Protein AF-A0A349Q0U6-F1 (afdb_monomer_lite)

Structure (mmCIF, N/CA/C/O backbone):
data_AF-A0A349Q0U6-F1
#
_entry.id   AF-A0A349Q0U6-F1
#
loop_
_atom_site.group_PDB
_atom_site.id
_atom_site.type_symbol
_atom_site.label_atom_id
_atom_site.label_alt_id
_atom_site.label_comp_id
_atom_site.label_asym_id
_atom_site.label_entity_id
_atom_site.label_seq_id
_atom_site.pdbx_PDB_ins_code
_atom_site.Cartn_x
_atom_site.Cartn_y
_atom_site.Cartn_z
_atom_site.occupancy
_atom_site.B_iso_or_equiv
_atom_site.auth_seq_id
_atom_site.auth_comp_id
_atom_site.auth_asym_id
_atom_site.auth_atom_id
_atom_site.pdbx_PDB_model_num
ATOM 1 N N . GLU A 1 1 ? -14.461 19.974 27.954 1.00 46.62 1 GLU A N 1
ATOM 2 C CA . GLU A 1 1 ? -13.548 18.814 27.943 1.00 46.62 1 GLU A CA 1
ATOM 3 C C . GLU A 1 1 ? -12.558 18.990 26.802 1.00 46.62 1 GLU A C 1
ATOM 5 O O . GLU A 1 1 ? -12.977 19.311 25.696 1.00 46.62 1 GLU A O 1
ATOM 10 N N . GLY A 1 2 ? -11.255 18.923 27.080 1.00 51.44 2 GLY A N 1
ATOM 11 C CA . GLY A 1 2 ? -10.227 19.082 26.053 1.00 51.44 2 GLY A CA 1
ATOM 12 C C . GLY A 1 2 ? -10.185 17.842 25.169 1.00 51.44 2 GLY A C 1
ATOM 13 O O . GLY A 1 2 ? -10.111 16.730 25.687 1.00 51.44 2 GLY A O 1
ATOM 14 N N . LEU A 1 3 ? -10.240 18.020 23.849 1.00 63.75 3 LEU A N 1
ATOM 15 C CA . LEU A 1 3 ? -9.962 16.938 22.909 1.00 63.75 3 LEU A CA 1
ATOM 16 C C . LEU A 1 3 ? -8.518 16.486 23.158 1.00 63.75 3 LEU A C 1
ATOM 18 O O . LEU A 1 3 ? -7.578 17.175 22.765 1.00 63.75 3 LEU A O 1
ATOM 22 N N . GLY A 1 4 ? -8.350 15.375 23.876 1.00 74.88 4 GLY A N 1
ATOM 23 C CA . GLY A 1 4 ? -7.046 14.764 24.110 1.00 74.88 4 GLY A CA 1
ATOM 24 C C . GLY A 1 4 ? -6.309 14.516 22.793 1.00 74.88 4 GLY A C 1
ATOM 25 O O . GLY A 1 4 ? -6.918 14.474 21.719 1.00 74.88 4 GLY A O 1
ATOM 26 N N . VAL A 1 5 ? -4.984 14.365 22.875 1.00 83.62 5 VAL A N 1
ATOM 27 C CA . VAL A 1 5 ? -4.143 14.062 21.710 1.00 83.62 5 VAL A CA 1
ATOM 28 C C . VAL A 1 5 ? -4.734 12.862 20.973 1.00 83.62 5 VAL A C 1
ATOM 30 O O . VAL A 1 5 ? -4.884 11.782 21.542 1.00 83.62 5 VAL A O 1
ATOM 33 N N . ARG A 1 6 ? -5.102 13.062 19.705 1.00 83.31 6 ARG A N 1
ATOM 34 C CA . ARG A 1 6 ? -5.601 11.985 18.851 1.00 83.31 6 ARG A CA 1
ATOM 35 C 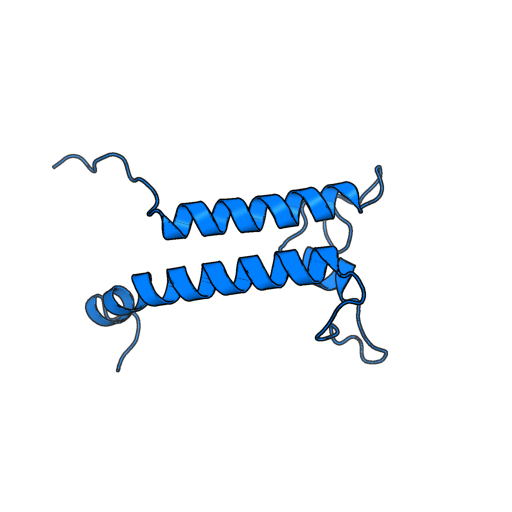C . ARG A 1 6 ? -4.411 11.154 18.397 1.00 83.31 6 ARG A C 1
ATOM 37 O O . ARG A 1 6 ? -3.546 11.656 17.685 1.00 83.31 6 ARG A O 1
ATOM 44 N N . ILE A 1 7 ? -4.378 9.898 18.822 1.00 91.81 7 ILE A N 1
ATOM 45 C CA . ILE A 1 7 ? -3.338 8.933 18.468 1.00 91.81 7 ILE A CA 1
ATOM 46 C C . ILE A 1 7 ? -3.968 7.900 17.534 1.00 91.81 7 ILE A C 1
ATOM 48 O O . ILE A 1 7 ? -5.123 7.511 17.718 1.00 91.81 7 ILE A O 1
ATOM 52 N N . PHE A 1 8 ? -3.229 7.475 16.511 1.00 93.00 8 PHE A N 1
ATOM 53 C CA . PHE A 1 8 ? -3.662 6.374 15.655 1.00 93.00 8 PHE A CA 1
ATOM 54 C C . PHE A 1 8 ? -3.729 5.065 16.444 1.00 93.00 8 PHE A C 1
ATOM 56 O O . PHE A 1 8 ? -2.934 4.834 17.354 1.00 93.00 8 PHE A O 1
ATOM 63 N N . SER A 1 9 ? -4.657 4.181 16.072 1.00 94.81 9 SER A N 1
ATOM 64 C CA . SER A 1 9 ? -4.630 2.817 16.597 1.00 94.81 9 SER A CA 1
ATOM 65 C C . SER A 1 9 ? -3.376 2.082 16.117 1.00 94.81 9 SER A C 1
ATOM 67 O O . SER A 1 9 ? -2.693 2.503 15.172 1.00 94.81 9 SER A O 1
ATOM 69 N N . GLN A 1 10 ? -3.090 0.946 16.747 1.00 96.75 10 GLN A N 1
ATOM 70 C CA . GLN A 1 10 ? -2.003 0.077 16.319 1.00 96.75 10 GLN A CA 1
ATOM 71 C C . GLN A 1 10 ? -2.198 -0.380 14.865 1.00 96.75 10 GLN A C 1
ATOM 73 O O . GLN A 1 10 ? -1.267 -0.310 14.069 1.00 96.75 10 GLN A O 1
ATOM 78 N N . GLU A 1 11 ? -3.413 -0.778 14.484 1.00 97.00 11 GLU A N 1
ATOM 79 C CA . GLU A 1 11 ? -3.729 -1.230 13.126 1.00 97.00 11 GLU A CA 1
ATOM 80 C C . GLU A 1 11 ? -3.575 -0.107 12.097 1.00 97.00 11 GLU A C 1
ATOM 82 O O . GLU A 1 11 ? -3.018 -0.333 11.024 1.00 97.00 11 GLU A O 1
ATOM 87 N N . ALA A 1 12 ? -4.001 1.117 12.429 1.00 97.25 12 ALA A N 1
ATOM 88 C CA . ALA A 1 12 ? -3.812 2.273 11.555 1.00 97.25 12 ALA A CA 1
ATOM 89 C C . ALA A 1 12 ? -2.323 2.595 11.359 1.00 97.25 12 ALA A C 1
ATOM 91 O O . ALA A 1 12 ? -1.889 2.852 10.238 1.00 97.25 12 ALA A O 1
ATOM 92 N N . THR A 1 13 ? -1.530 2.512 12.430 1.00 97.88 13 THR A N 1
ATOM 93 C CA . THR A 1 13 ? -0.070 2.693 12.370 1.00 97.88 13 THR A CA 1
ATOM 94 C C . THR A 1 13 ? 0.578 1.648 11.459 1.00 97.88 13 THR A C 1
ATOM 96 O O . THR A 1 13 ? 1.335 1.998 10.558 1.00 97.88 13 THR A O 1
ATOM 99 N N . VAL A 1 14 ? 0.197 0.376 11.602 1.00 98.19 14 VAL A N 1
ATOM 100 C CA . VAL A 1 14 ? 0.713 -0.719 10.767 1.00 98.19 14 VAL A CA 1
ATOM 101 C C . VAL A 1 14 ? 0.330 -0.554 9.286 1.00 98.19 14 VAL A C 1
ATOM 103 O O . VAL A 1 14 ? 1.138 -0.864 8.410 1.00 98.19 14 VAL A O 1
ATOM 106 N N . VAL A 1 15 ? -0.863 -0.029 8.974 1.00 98.44 15 VAL A N 1
ATOM 107 C CA . VAL A 1 15 ? -1.242 0.323 7.589 1.00 98.44 15 VAL A CA 1
ATOM 108 C C . VAL A 1 15 ? -0.337 1.423 7.030 1.00 98.44 15 VAL A C 1
ATOM 110 O O . VAL A 1 15 ? 0.105 1.316 5.884 1.00 98.44 15 VAL A O 1
ATOM 113 N N . PHE A 1 16 ? -0.035 2.461 7.819 1.00 97.56 16 PHE A N 1
ATOM 114 C CA . PHE A 1 16 ? 0.884 3.518 7.389 1.00 97.56 16 PHE A CA 1
ATOM 115 C C . PHE A 1 16 ? 2.281 2.982 7.100 1.00 97.56 16 PHE A C 1
ATOM 117 O O . PHE A 1 16 ? 2.873 3.361 6.089 1.00 97.56 16 PHE A O 1
ATOM 124 N N . ASP A 1 17 ? 2.793 2.091 7.943 1.00 98.50 17 ASP A N 1
ATOM 125 C CA . ASP A 1 17 ? 4.114 1.500 7.749 1.00 98.50 17 ASP A CA 1
ATOM 126 C C . ASP A 1 17 ? 4.156 0.626 6.490 1.00 98.50 17 ASP A C 1
ATOM 128 O O . ASP A 1 17 ? 5.040 0.807 5.651 1.00 98.50 17 ASP A O 1
ATOM 132 N N . ALA A 1 18 ? 3.148 -0.227 6.270 1.00 98.69 18 ALA A N 1
ATOM 133 C CA . ALA A 1 18 ? 3.046 -1.028 5.047 1.00 98.69 18 ALA A CA 1
ATOM 134 C C . ALA A 1 18 ? 2.956 -0.151 3.781 1.00 98.69 18 ALA A C 1
ATOM 136 O O . ALA A 1 18 ? 3.622 -0.414 2.777 1.00 98.69 18 ALA A O 1
ATOM 137 N N . GLY A 1 19 ? 2.169 0.929 3.834 1.00 98.25 19 GLY A N 1
ATOM 138 C CA . GLY A 1 19 ? 2.068 1.895 2.740 1.00 98.25 19 GLY A CA 1
ATOM 139 C C . GLY A 1 19 ? 3.389 2.618 2.471 1.00 98.25 19 GLY A C 1
ATOM 140 O O . GLY A 1 19 ? 3.757 2.823 1.314 1.00 98.25 19 GLY A O 1
ATOM 141 N N . ARG A 1 20 ? 4.136 2.959 3.528 1.00 98.38 20 ARG A N 1
ATOM 142 C CA . ARG A 1 20 ? 5.453 3.601 3.433 1.00 98.38 20 ARG A CA 1
ATOM 143 C C . ARG A 1 20 ? 6.485 2.688 2.781 1.00 98.38 20 ARG A C 1
ATOM 145 O O . ARG A 1 20 ? 7.268 3.172 1.968 1.00 98.38 20 ARG A O 1
ATOM 152 N N . GLU A 1 21 ? 6.487 1.396 3.096 1.00 98.75 21 GLU A N 1
ATOM 153 C CA . GLU A 1 21 ? 7.405 0.439 2.466 1.00 98.75 21 GLU A CA 1
ATOM 154 C C . GLU A 1 21 ? 7.111 0.261 0.971 1.00 98.75 21 GLU A C 1
ATOM 156 O O . GLU A 1 21 ? 8.031 0.320 0.154 1.00 98.75 21 GLU A O 1
ATOM 161 N N . LEU A 1 22 ? 5.833 0.170 0.582 1.00 98.75 22 LEU A N 1
ATOM 162 C CA . LEU A 1 22 ? 5.442 0.187 -0.832 1.00 98.75 22 LEU A CA 1
ATOM 163 C C . LEU A 1 22 ? 5.884 1.484 -1.531 1.00 98.75 22 LEU A C 1
ATOM 165 O O . LEU A 1 22 ? 6.431 1.443 -2.633 1.00 98.75 22 LEU A O 1
ATOM 169 N N . TRP A 1 23 ? 5.674 2.634 -0.884 1.00 98.00 23 TRP A N 1
ATOM 170 C CA . TRP A 1 23 ? 6.055 3.943 -1.417 1.00 98.00 23 TRP A CA 1
ATOM 171 C C . TRP A 1 23 ? 7.570 4.074 -1.614 1.00 98.00 23 TRP A C 1
ATOM 173 O O . TRP A 1 23 ? 8.005 4.550 -2.663 1.00 98.00 23 TRP A O 1
ATOM 183 N N . LYS A 1 24 ? 8.377 3.615 -0.647 1.00 98.38 24 LYS A N 1
ATOM 184 C CA . LYS A 1 24 ? 9.845 3.588 -0.756 1.00 98.38 24 LYS A CA 1
ATOM 185 C C . LYS A 1 24 ? 10.294 2.704 -1.912 1.00 98.38 24 LYS A C 1
ATOM 187 O O . LYS A 1 24 ? 11.150 3.114 -2.689 1.00 98.38 24 LYS A O 1
ATOM 192 N N . TYR A 1 25 ? 9.713 1.510 -2.034 1.00 98.69 25 TYR A N 1
ATOM 193 C CA . TYR A 1 25 ? 10.04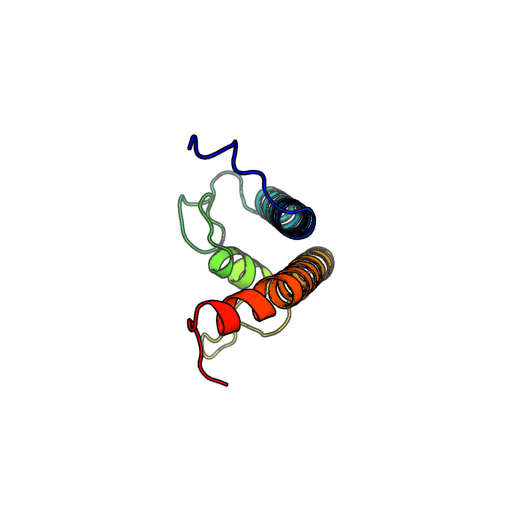8 0.596 -3.119 1.00 98.69 25 TYR A CA 1
ATOM 194 C C . TYR A 1 25 ? 9.761 1.228 -4.483 1.00 98.69 25 TYR A C 1
ATOM 196 O O . TYR A 1 25 ? 10.654 1.293 -5.320 1.00 98.69 25 TYR A O 1
ATOM 204 N N . TYR A 1 26 ? 8.568 1.802 -4.661 1.00 98.44 26 TYR A N 1
ATOM 205 C CA . TYR A 1 26 ? 8.218 2.559 -5.861 1.00 98.44 26 TYR A CA 1
ATOM 206 C C . TYR A 1 26 ? 9.239 3.666 -6.176 1.00 98.44 26 TYR A C 1
ATOM 208 O O . TYR A 1 26 ? 9.758 3.712 -7.291 1.00 98.44 26 TYR A O 1
ATOM 216 N N . HIS A 1 27 ? 9.617 4.489 -5.193 1.00 97.44 27 HIS A N 1
ATOM 217 C CA . HIS A 1 27 ? 10.588 5.575 -5.390 1.00 97.44 27 HIS A CA 1
ATOM 218 C C . HIS A 1 27 ? 12.000 5.095 -5.743 1.00 97.44 27 HIS A C 1
ATOM 220 O O . HIS A 1 27 ? 12.736 5.817 -6.409 1.00 97.44 27 HIS A O 1
ATOM 226 N N . ASN A 1 28 ? 12.367 3.874 -5.353 1.00 97.69 28 ASN A N 1
ATOM 227 C CA . ASN A 1 28 ? 13.625 3.255 -5.768 1.00 97.69 28 ASN A CA 1
ATOM 228 C C . ASN A 1 28 ? 13.576 2.693 -7.198 1.00 97.69 28 ASN A C 1
ATOM 230 O O . ASN A 1 28 ? 14.623 2.367 -7.753 1.00 97.69 28 ASN A O 1
ATOM 234 N N . THR A 1 29 ? 12.384 2.547 -7.785 1.00 97.44 29 THR A N 1
ATOM 235 C CA . THR A 1 29 ? 12.200 1.987 -9.135 1.00 97.44 29 THR A CA 1
ATOM 236 C C . THR A 1 29 ? 11.985 3.042 -10.218 1.00 97.44 29 THR A C 1
ATOM 238 O O . THR A 1 29 ? 12.269 2.768 -11.383 1.00 97.44 29 THR A O 1
ATOM 241 N N . ILE A 1 30 ? 11.474 4.226 -9.868 1.00 97.12 30 ILE A N 1
ATOM 242 C CA . ILE A 1 30 ? 11.218 5.302 -10.834 1.00 97.12 30 ILE A CA 1
ATOM 243 C C . ILE A 1 30 ? 12.518 6.006 -11.263 1.00 97.12 30 ILE A C 1
ATOM 245 O O . ILE A 1 30 ? 13.484 6.055 -10.498 1.00 97.12 30 ILE A O 1
ATOM 249 N N . PRO A 1 31 ? 12.571 6.585 -12.477 1.00 93.81 31 PRO A N 1
ATOM 250 C CA . PRO A 1 31 ? 13.740 7.332 -12.930 1.00 93.81 31 PRO A CA 1
ATOM 251 C C . PRO A 1 31 ? 13.954 8.613 -12.111 1.00 93.81 31 PRO A C 1
ATOM 253 O O . PRO A 1 31 ? 13.006 9.243 -11.652 1.00 93.81 31 PRO A O 1
ATOM 256 N N . GLN A 1 32 ? 15.207 9.070 -12.012 1.00 89.25 32 GLN A N 1
ATOM 257 C CA . GLN A 1 32 ? 15.559 10.300 -11.277 1.00 89.25 32 GLN A CA 1
ATOM 258 C C . GLN A 1 32 ? 14.845 11.556 -11.809 1.00 89.25 32 GLN A C 1
ATOM 260 O O . GLN A 1 32 ? 14.605 12.496 -11.060 1.00 89.25 32 GLN A O 1
ATOM 265 N N . GLN A 1 33 ? 14.499 11.570 -13.099 1.00 92.81 33 GLN A N 1
ATOM 266 C CA . GLN A 1 33 ? 13.777 12.658 -13.768 1.00 92.81 33 GLN A CA 1
ATOM 267 C C . GLN A 1 33 ? 12.287 12.316 -13.929 1.00 92.81 33 GLN A C 1
ATOM 269 O O . GLN A 1 33 ? 11.676 12.605 -14.957 1.00 92.81 33 GLN A O 1
ATOM 274 N N . ALA A 1 34 ? 11.716 11.638 -12.932 1.00 94.62 34 ALA A N 1
ATOM 275 C CA . ALA A 1 34 ? 10.300 11.314 -12.885 1.00 94.62 34 ALA A CA 1
ATOM 276 C C . ALA A 1 34 ? 9.433 12.586 -12.985 1.00 94.62 34 ALA A C 1
ATOM 278 O O . ALA A 1 34 ? 9.755 13.606 -12.366 1.00 94.62 34 ALA A O 1
ATOM 279 N N . PRO A 1 35 ? 8.319 12.549 -13.739 1.00 95.44 35 PRO A N 1
ATOM 280 C CA . PRO A 1 35 ? 7.397 13.672 -13.800 1.00 95.44 35 PRO A CA 1
ATOM 281 C C . PRO A 1 35 ? 6.778 13.961 -12.420 1.00 95.44 35 PRO A C 1
ATOM 283 O O . PRO A 1 35 ? 6.757 13.098 -11.541 1.00 95.44 35 PRO A O 1
ATOM 286 N N . PRO A 1 36 ? 6.215 15.158 -12.191 1.00 94.38 36 PRO A N 1
ATOM 287 C CA . PRO A 1 36 ? 5.593 15.472 -10.908 1.00 94.38 36 PRO A CA 1
ATOM 288 C C . PRO A 1 36 ? 4.385 14.592 -10.572 1.00 94.38 36 PRO A C 1
ATOM 290 O O . PRO A 1 36 ? 4.132 14.353 -9.395 1.00 94.38 36 PRO A O 1
ATOM 293 N N . SER A 1 37 ? 3.631 14.125 -11.567 1.00 93.00 37 SER A N 1
ATOM 294 C CA . SER A 1 37 ? 2.377 13.385 -11.391 1.00 93.00 37 SER A CA 1
ATOM 295 C C . SER A 1 37 ? 2.184 12.322 -12.476 1.00 93.00 37 SER A C 1
ATOM 297 O O . SER A 1 37 ? 2.889 12.315 -13.486 1.00 93.00 37 S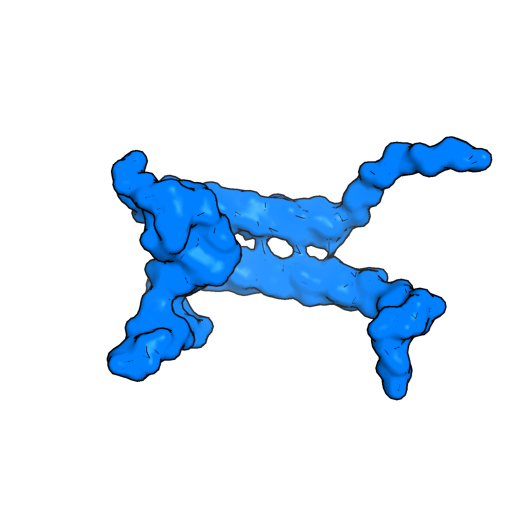ER A O 1
ATOM 299 N N . GLY A 1 38 ? 1.213 11.430 -12.258 1.00 92.00 38 GLY A N 1
ATOM 300 C CA . GLY A 1 38 ? 0.908 10.309 -13.145 1.00 92.00 38 GLY A CA 1
ATOM 301 C C . GLY A 1 38 ? 1.792 9.085 -12.902 1.00 92.00 38 GLY A C 1
ATOM 302 O O . GLY A 1 38 ? 2.542 9.006 -11.925 1.00 92.00 38 GLY A O 1
ATOM 303 N N . VAL A 1 39 ? 1.686 8.111 -13.805 1.00 93.38 39 VAL A N 1
ATOM 304 C CA . VAL A 1 39 ? 2.411 6.836 -13.736 1.00 93.38 39 VAL A CA 1
ATOM 305 C C . VAL A 1 39 ? 3.916 7.074 -13.828 1.00 93.38 39 VAL A C 1
ATOM 307 O O . VAL A 1 39 ? 4.396 7.676 -14.786 1.00 93.38 39 VAL A O 1
ATOM 310 N N . GLY A 1 40 ? 4.664 6.596 -12.833 1.00 94.50 40 GLY A N 1
ATOM 311 C CA . GLY A 1 40 ? 6.106 6.836 -12.741 1.00 94.50 40 GLY A CA 1
ATOM 312 C C . GLY A 1 40 ? 6.473 8.236 -12.239 1.00 94.50 40 GLY A C 1
ATOM 313 O O . GLY A 1 40 ? 7.644 8.597 -12.304 1.00 94.50 40 GLY A O 1
ATOM 314 N N . GLY A 1 41 ? 5.503 9.026 -11.758 1.00 96.50 41 GLY A N 1
ATOM 315 C CA . GLY A 1 41 ? 5.731 10.348 -11.183 1.00 96.50 41 GLY A CA 1
ATOM 316 C C . GLY A 1 41 ? 6.028 10.359 -9.678 1.00 96.50 41 GLY A C 1
ATOM 317 O O . GLY A 1 41 ? 5.721 9.411 -8.957 1.00 96.50 41 GLY A O 1
ATOM 318 N N . ILE A 1 42 ? 6.605 11.460 -9.192 1.00 96.31 42 ILE A N 1
ATOM 319 C CA . ILE A 1 42 ? 7.040 11.631 -7.792 1.00 96.31 42 ILE A CA 1
ATOM 320 C C . ILE A 1 42 ? 5.838 11.746 -6.838 1.00 96.31 42 ILE A C 1
ATOM 322 O O . ILE A 1 42 ? 5.818 11.128 -5.777 1.00 96.31 42 ILE A O 1
ATOM 326 N N . ASN A 1 43 ? 4.788 12.479 -7.222 1.00 95.44 43 ASN A N 1
ATOM 327 C CA . ASN A 1 43 ? 3.565 12.612 -6.419 1.00 95.44 43 ASN A CA 1
ATOM 328 C C . ASN A 1 43 ? 2.512 11.565 -6.816 1.00 95.44 43 ASN A C 1
ATOM 330 O O . ASN A 1 43 ? 1.340 11.889 -7.013 1.00 95.44 43 ASN A O 1
ATOM 334 N N . ALA A 1 44 ? 2.942 10.315 -6.984 1.00 96.19 44 ALA A N 1
ATOM 335 C CA . ALA A 1 44 ? 2.072 9.217 -7.382 1.00 96.19 44 ALA A CA 1
ATOM 336 C C . ALA A 1 44 ? 1.033 8.880 -6.304 1.00 96.19 44 ALA A C 1
ATOM 338 O O . ALA A 1 44 ? 1.352 8.686 -5.128 1.00 96.19 44 ALA A O 1
ATOM 339 N N . SER A 1 45 ? -0.222 8.739 -6.727 1.00 96.31 45 SER A N 1
ATOM 340 C CA . SER A 1 45 ? -1.265 8.104 -5.927 1.00 96.31 45 SER A CA 1
ATOM 341 C C . SER A 1 45 ? -1.047 6.586 -5.858 1.00 96.31 45 SER A C 1
ATOM 343 O O . SER A 1 45 ? -0.324 6.003 -6.667 1.00 96.31 45 SER A O 1
ATOM 345 N N . LEU A 1 46 ? -1.745 5.892 -4.950 1.00 96.69 46 LEU A N 1
ATOM 346 C CA . LEU A 1 46 ? -1.734 4.422 -4.943 1.00 96.69 46 LEU A CA 1
ATOM 347 C C . LEU A 1 46 ? -2.199 3.838 -6.290 1.00 96.69 46 LEU A C 1
ATOM 349 O O . LEU A 1 46 ? -1.747 2.765 -6.680 1.00 96.69 46 LEU A O 1
ATOM 353 N N . TYR A 1 47 ? -3.093 4.526 -7.009 1.00 96.81 47 TYR A N 1
ATOM 354 C CA . TYR A 1 47 ? -3.516 4.093 -8.338 1.00 96.81 47 TYR A CA 1
ATOM 355 C C . TYR A 1 47 ? -2.362 4.168 -9.345 1.00 96.81 47 TYR A C 1
ATOM 357 O O . TYR A 1 47 ? -2.130 3.188 -10.048 1.00 96.81 47 TYR A O 1
ATOM 365 N N . ASP A 1 48 ? -1.609 5.271 -9.354 1.00 97.69 48 ASP A N 1
ATOM 366 C CA . ASP A 1 48 ? -0.447 5.457 -10.235 1.00 97.69 48 ASP A CA 1
ATOM 367 C C . ASP A 1 48 ? 0.643 4.414 -9.953 1.00 97.69 48 ASP A C 1
ATOM 369 O O . ASP A 1 48 ? 1.182 3.818 -10.883 1.00 97.69 48 ASP A O 1
ATOM 373 N N . ILE A 1 49 ? 0.913 4.127 -8.673 1.00 98.06 49 ILE A N 1
ATOM 374 C CA . ILE A 1 49 ? 1.859 3.076 -8.260 1.00 98.06 49 ILE A CA 1
ATOM 375 C C . ILE A 1 49 ? 1.392 1.708 -8.772 1.00 98.06 49 ILE A C 1
ATOM 377 O O . ILE A 1 49 ? 2.173 0.945 -9.337 1.00 98.06 49 ILE A O 1
ATOM 381 N N . ARG A 1 50 ? 0.103 1.383 -8.612 1.00 98.12 50 ARG A N 1
ATOM 382 C CA . ARG A 1 50 ? -0.444 0.115 -9.117 1.00 98.12 50 ARG A CA 1
ATOM 383 C C . ARG A 1 50 ? -0.343 0.017 -10.630 1.00 98.12 50 ARG A C 1
ATOM 385 O O . ARG A 1 50 ? -0.017 -1.052 -11.135 1.00 98.12 50 ARG A O 1
ATOM 392 N N . GLU A 1 51 ? -0.644 1.097 -11.342 1.00 98.00 51 GLU A N 1
ATOM 393 C CA . GLU A 1 51 ? -0.526 1.147 -12.795 1.00 98.00 51 GLU A CA 1
ATOM 394 C C . GLU A 1 51 ? 0.920 0.964 -13.253 1.00 98.00 51 GLU A C 1
ATOM 396 O O . GLU A 1 51 ? 1.152 0.202 -14.187 1.00 98.00 51 GLU A O 1
ATOM 401 N N . TYR A 1 52 ? 1.878 1.585 -12.563 1.00 97.88 52 TYR A N 1
ATOM 402 C CA . TYR A 1 52 ? 3.304 1.468 -12.858 1.00 97.88 52 TYR A CA 1
ATOM 403 C C . TYR A 1 52 ? 3.776 0.008 -12.850 1.00 97.88 52 TYR A C 1
ATOM 405 O O . TYR A 1 52 ? 4.412 -0.442 -13.799 1.00 97.88 52 TYR A O 1
ATOM 413 N N . PHE A 1 53 ? 3.404 -0.761 -11.821 1.00 98.31 53 PHE A N 1
ATOM 414 C CA . PHE A 1 53 ? 3.842 -2.154 -11.690 1.00 98.31 53 PHE A CA 1
ATOM 415 C C . PHE A 1 53 ? 2.960 -3.164 -12.430 1.00 98.31 53 PHE A C 1
ATOM 417 O O . PHE A 1 53 ? 3.451 -4.195 -12.890 1.00 98.31 53 PHE A O 1
ATOM 424 N N . GLN A 1 54 ? 1.647 -2.943 -12.505 1.00 98.12 54 GLN A N 1
ATOM 425 C CA . GLN A 1 54 ? 0.726 -3.891 -13.144 1.00 98.12 54 GLN A CA 1
ATOM 426 C C . GLN A 1 54 ? 0.621 -3.648 -14.656 1.00 98.12 54 GLN A C 1
ATOM 428 O O . GLN A 1 54 ? 0.318 -4.573 -15.407 1.00 98.12 54 GLN A O 1
ATOM 433 N N . GLY A 1 55 ? 0.851 -2.421 -15.122 1.00 97.56 55 GLY A N 1
ATOM 434 C CA . GLY A 1 55 ? 0.610 -2.019 -16.502 1.00 97.56 55 GLY A CA 1
ATOM 435 C C . GLY A 1 55 ? -0.866 -2.106 -16.906 1.00 97.56 55 GLY A C 1
ATOM 436 O O . GLY A 1 55 ? -1.773 -2.367 -16.101 1.00 97.56 55 GLY A O 1
ATOM 437 N N . ARG A 1 56 ? -1.109 -1.901 -18.201 1.00 97.50 56 ARG A N 1
ATOM 438 C CA . ARG A 1 56 ? -2.421 -2.042 -18.843 1.00 97.50 56 ARG A CA 1
ATOM 439 C C . ARG A 1 56 ? -2.363 -3.099 -19.944 1.00 97.50 56 ARG A C 1
ATOM 441 O O . ARG A 1 56 ? -1.301 -3.356 -20.499 1.00 97.50 56 ARG A O 1
ATOM 448 N N . ASN A 1 57 ? -3.501 -3.714 -20.244 1.00 96.25 57 ASN A N 1
ATOM 449 C CA . ASN A 1 57 ? -3.661 -4.592 -21.404 1.00 96.25 57 ASN A CA 1
ATOM 450 C C . ASN A 1 57 ? -3.982 -3.802 -22.685 1.00 96.25 57 ASN A C 1
ATOM 452 O O . ASN A 1 57 ? -4.210 -2.594 -22.634 1.00 96.25 57 ASN A O 1
ATOM 456 N N . ASP A 1 58 ? -4.108 -4.504 -23.814 1.00 96.69 58 ASP A N 1
ATOM 457 C CA . ASP A 1 58 ? -4.393 -3.922 -25.140 1.00 96.69 58 ASP A CA 1
ATOM 458 C C . ASP A 1 58 ? -5.714 -3.136 -25.214 1.00 96.69 58 ASP A C 1
ATOM 460 O O . ASP A 1 58 ? -5.930 -2.338 -26.121 1.00 96.69 58 ASP A O 1
ATOM 464 N N . LYS A 1 59 ? -6.618 -3.343 -24.248 1.00 96.50 59 LYS A N 1
ATOM 465 C CA . LYS A 1 59 ? -7.888 -2.609 -24.115 1.00 96.50 59 LYS A CA 1
ATOM 466 C C . LYS A 1 59 ? -7.784 -1.422 -23.151 1.00 96.50 59 LYS A C 1
ATOM 468 O O . LYS A 1 59 ? -8.807 -0.874 -22.746 1.00 96.50 59 LYS A O 1
ATOM 473 N N . GLY A 1 60 ? -6.577 -1.079 -22.705 1.00 94.94 60 GLY A N 1
ATOM 474 C CA . GLY A 1 60 ? -6.321 -0.015 -21.739 1.00 94.94 60 GLY A CA 1
ATOM 475 C C . GLY A 1 60 ? -6.792 -0.326 -20.315 1.00 94.94 60 GLY A C 1
ATOM 476 O O . GLY A 1 60 ? -6.840 0.579 -19.486 1.00 94.94 60 GLY A O 1
ATOM 477 N N . ARG A 1 61 ? -7.152 -1.572 -19.979 1.00 96.50 61 ARG A N 1
ATOM 478 C CA . ARG A 1 61 ? -7.547 -1.947 -18.608 1.00 96.50 61 ARG A CA 1
ATOM 479 C C . ARG A 1 61 ? -6.311 -2.312 -17.797 1.00 96.50 61 ARG A C 1
ATOM 481 O O . ARG A 1 61 ? -5.472 -3.066 -18.277 1.00 96.50 61 ARG A O 1
ATOM 488 N N . MET A 1 62 ? -6.230 -1.826 -16.560 1.00 97.12 62 MET A N 1
ATOM 489 C CA . MET A 1 62 ? -5.158 -2.200 -15.633 1.00 97.12 62 MET A CA 1
ATOM 490 C C . MET A 1 62 ? -5.147 -3.716 -15.410 1.00 97.12 62 MET A C 1
ATOM 492 O O . MET A 1 62 ? -6.200 -4.312 -15.154 1.00 97.12 62 MET A O 1
ATOM 496 N N . ASN A 1 63 ? -3.971 -4.335 -15.496 1.00 97.88 63 ASN A N 1
ATOM 497 C CA . ASN A 1 63 ? -3.843 -5.772 -15.266 1.00 97.88 63 ASN A CA 1
ATOM 498 C C . ASN A 1 63 ? -4.103 -6.106 -13.794 1.00 97.88 63 ASN A C 1
ATOM 500 O O . ASN A 1 63 ? -3.818 -5.308 -12.905 1.00 97.88 63 ASN A O 1
ATOM 504 N N . ALA A 1 64 ? -4.642 -7.295 -13.516 1.00 94.25 64 ALA A N 1
ATOM 505 C CA . ALA A 1 64 ? -4.946 -7.716 -12.145 1.00 94.25 64 ALA A CA 1
ATOM 506 C C . ALA A 1 64 ? -3.693 -8.085 -11.330 1.00 94.25 64 ALA A C 1
ATOM 508 O O . ALA A 1 64 ? -3.725 -8.052 -10.100 1.00 94.25 64 ALA A O 1
ATOM 509 N N . ARG A 1 65 ? -2.610 -8.461 -12.017 1.00 94.94 65 ARG A N 1
ATOM 510 C CA . ARG A 1 65 ? -1.347 -8.930 -11.438 1.00 94.94 65 ARG A CA 1
ATOM 511 C C . ARG A 1 65 ? -0.178 -8.153 -12.039 1.00 94.94 65 ARG A C 1
ATOM 513 O O . ARG A 1 65 ? -0.314 -7.576 -13.114 1.00 94.94 65 ARG A O 1
ATOM 520 N N . SER A 1 66 ? 0.937 -8.154 -11.322 1.00 97.38 66 SER A N 1
ATOM 521 C CA . SER A 1 66 ? 2.238 -7.680 -11.787 1.00 97.38 66 SER A CA 1
ATOM 522 C C . SER A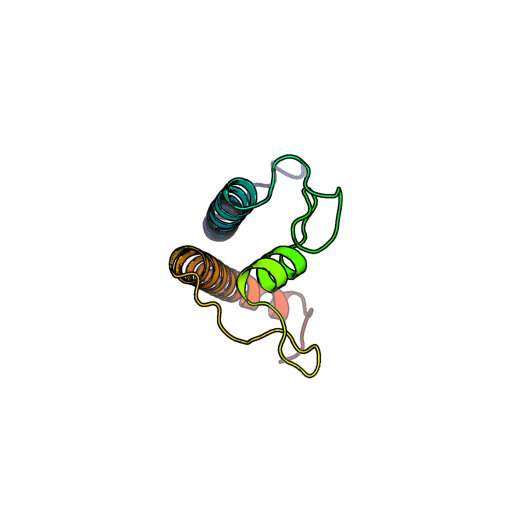 1 66 ? 3.192 -8.873 -11.882 1.00 97.38 66 SER A C 1
ATOM 524 O O . SER A 1 66 ? 2.972 -9.881 -11.211 1.00 97.38 66 SER A O 1
ATOM 526 N N . ASN A 1 67 ? 4.235 -8.750 -12.701 1.00 97.19 67 ASN A N 1
ATOM 527 C CA . ASN A 1 67 ? 5.363 -9.687 -12.712 1.00 97.19 67 ASN A CA 1
ATOM 528 C C . ASN A 1 67 ? 6.460 -9.280 -11.712 1.00 97.19 67 ASN A C 1
ATOM 530 O O . ASN A 1 67 ? 7.431 -10.008 -11.543 1.00 97.19 67 ASN A O 1
ATOM 534 N N . ASP A 1 68 ? 6.324 -8.120 -11.067 1.00 98.38 68 ASP A N 1
ATOM 535 C CA . ASP A 1 68 ? 7.232 -7.670 -10.022 1.00 98.38 68 ASP A CA 1
ATOM 536 C C . ASP A 1 68 ? 6.860 -8.359 -8.702 1.00 98.38 68 ASP A C 1
ATOM 538 O O . ASP A 1 68 ? 5.823 -8.074 -8.086 1.00 98.38 68 ASP A O 1
ATOM 542 N N . GLU A 1 69 ? 7.682 -9.328 -8.302 1.00 98.31 69 GLU A N 1
ATOM 543 C CA . GLU A 1 69 ? 7.458 -10.147 -7.110 1.00 98.31 69 GLU A CA 1
ATOM 544 C C . GLU A 1 69 ? 7.487 -9.306 -5.832 1.00 98.31 69 GLU A C 1
ATOM 546 O O . GLU A 1 69 ? 6.639 -9.492 -4.954 1.00 98.31 69 GLU A O 1
ATOM 551 N N . LYS A 1 70 ? 8.410 -8.337 -5.739 1.00 98.56 70 LYS A N 1
ATOM 552 C CA . LYS A 1 70 ? 8.570 -7.535 -4.525 1.00 98.56 70 LYS A CA 1
ATOM 553 C C . LYS A 1 70 ? 7.409 -6.570 -4.345 1.00 98.56 70 LYS A C 1
ATOM 555 O O . LYS A 1 70 ? 6.852 -6.471 -3.252 1.00 98.56 70 LYS A O 1
ATOM 560 N N . TYR A 1 71 ? 6.996 -5.900 -5.416 1.00 98.62 71 TYR A N 1
ATOM 561 C CA . TYR A 1 71 ? 5.764 -5.124 -5.420 1.00 98.62 71 TYR A CA 1
ATOM 562 C C . TYR A 1 71 ? 4.564 -5.997 -5.039 1.00 98.62 71 TYR A C 1
ATOM 564 O O . TYR A 1 71 ? 3.755 -5.580 -4.211 1.00 98.62 71 TYR A O 1
ATOM 572 N N . SER A 1 72 ? 4.457 -7.205 -5.605 1.00 98.50 72 SER A N 1
ATOM 573 C CA . SER A 1 72 ? 3.336 -8.121 -5.357 1.00 98.50 72 SER A CA 1
ATOM 574 C C . SER A 1 72 ? 3.239 -8.553 -3.890 1.00 98.50 72 SER A C 1
ATOM 576 O O . SER A 1 72 ? 2.131 -8.634 -3.354 1.00 98.50 72 SER A O 1
ATOM 578 N N . GLU A 1 73 ? 4.373 -8.765 -3.221 1.00 98.69 73 GLU A N 1
ATOM 579 C CA . GLU A 1 73 ? 4.453 -8.986 -1.773 1.00 98.69 73 GLU A CA 1
ATOM 580 C C . GLU A 1 73 ? 3.947 -7.755 -1.000 1.00 98.69 73 GLU A C 1
ATOM 582 O O . GLU A 1 73 ? 3.000 -7.852 -0.217 1.00 98.69 73 GLU A O 1
ATOM 587 N N . LEU A 1 74 ? 4.514 -6.575 -1.276 1.00 98.75 74 LEU A N 1
ATOM 588 C CA . LEU A 1 74 ? 4.219 -5.330 -0.555 1.00 98.75 74 LEU A CA 1
ATOM 589 C C . LEU A 1 74 ? 2.754 -4.890 -0.694 1.00 98.75 74 LEU A C 1
ATOM 591 O O . LEU A 1 74 ? 2.120 -4.500 0.288 1.00 98.75 74 LEU A O 1
ATOM 595 N N . ILE A 1 75 ? 2.183 -4.963 -1.900 1.00 98.50 75 ILE A N 1
ATOM 596 C CA . ILE A 1 75 ? 0.777 -4.602 -2.130 1.00 98.50 75 ILE A CA 1
ATOM 597 C C . ILE A 1 75 ? -0.184 -5.617 -1.502 1.00 98.50 75 ILE A C 1
ATOM 599 O O . ILE A 1 75 ? -1.274 -5.237 -1.067 1.00 98.50 75 ILE A O 1
ATOM 603 N N . SER A 1 76 ? 0.201 -6.894 -1.435 1.00 98.44 76 SER A N 1
ATOM 604 C CA . SER A 1 76 ? -0.585 -7.918 -0.741 1.00 98.44 76 SER A CA 1
ATOM 605 C C . SER A 1 76 ? -0.582 -7.678 0.766 1.00 98.44 76 SER A C 1
ATOM 607 O O . SER A 1 76 ? -1.647 -7.723 1.383 1.00 98.44 76 SER A O 1
ATOM 609 N N . GLU A 1 77 ? 0.571 -7.328 1.336 1.00 98.69 77 GLU A N 1
ATOM 610 C CA . GLU A 1 77 ? 0.691 -6.976 2.752 1.00 98.69 77 GLU A CA 1
ATOM 611 C C . GLU A 1 77 ? -0.126 -5.722 3.088 1.00 98.69 77 GLU A C 1
ATOM 613 O O . GLU A 1 77 ? -0.944 -5.746 4.007 1.00 98.69 77 GLU A O 1
ATOM 618 N N . LEU A 1 78 ? -0.014 -4.654 2.289 1.00 98.69 78 LEU A N 1
ATOM 619 C CA . LEU A 1 78 ? -0.821 -3.443 2.472 1.00 98.69 78 LEU A CA 1
ATOM 620 C C . LEU A 1 78 ? -2.329 -3.753 2.464 1.00 98.69 78 LEU A C 1
ATOM 622 O O . LEU A 1 78 ? -3.066 -3.274 3.327 1.00 98.69 78 LEU A O 1
ATOM 626 N N . ARG A 1 79 ? -2.799 -4.580 1.521 1.00 98.44 79 ARG A N 1
ATOM 627 C CA . ARG A 1 79 ? -4.211 -5.004 1.455 1.00 98.44 79 ARG A CA 1
ATOM 628 C C . ARG A 1 79 ? -4.623 -5.823 2.674 1.00 98.44 79 ARG A C 1
ATOM 630 O O . ARG A 1 79 ? -5.720 -5.618 3.187 1.00 98.44 79 ARG A O 1
ATOM 637 N N . ASN A 1 80 ? -3.759 -6.718 3.151 1.00 98.56 80 ASN A N 1
ATOM 638 C CA . ASN A 1 80 ? -4.007 -7.483 4.370 1.00 98.56 80 ASN A CA 1
ATOM 639 C C . ASN A 1 80 ? -4.198 -6.546 5.574 1.00 98.56 80 ASN A C 1
ATOM 641 O O . ASN A 1 80 ? -5.212 -6.641 6.264 1.00 98.56 80 ASN A O 1
ATOM 645 N N . LYS A 1 81 ? -3.290 -5.582 5.773 1.00 98.50 81 LYS A N 1
ATOM 646 C CA . LYS A 1 81 ? -3.389 -4.615 6.878 1.00 98.50 81 LYS A CA 1
ATOM 647 C C . LYS A 1 81 ? -4.621 -3.720 6.771 1.00 98.50 81 LYS A C 1
ATOM 649 O O . LYS A 1 81 ? -5.264 -3.461 7.785 1.00 98.50 81 LYS A O 1
ATOM 654 N N . LEU A 1 82 ? -4.983 -3.292 5.560 1.00 98.25 82 LEU A N 1
ATOM 655 C CA . LEU A 1 82 ? -6.214 -2.533 5.319 1.00 98.25 82 LEU A CA 1
ATOM 656 C C . LEU A 1 82 ? -7.462 -3.329 5.711 1.00 98.25 82 LEU A C 1
ATOM 658 O O . LEU A 1 82 ? -8.348 -2.769 6.349 1.00 98.25 82 LEU A O 1
ATOM 662 N N . ASN A 1 83 ? -7.519 -4.623 5.384 1.00 97.94 83 ASN A N 1
ATOM 663 C CA . ASN A 1 83 ? -8.642 -5.479 5.772 1.00 97.94 83 ASN A CA 1
ATOM 664 C C . ASN A 1 83 ? -8.724 -5.646 7.295 1.00 97.94 83 ASN A C 1
ATOM 666 O O . ASN A 1 83 ? -9.797 -5.474 7.865 1.00 97.94 83 ASN A O 1
ATOM 670 N N . LEU A 1 84 ? -7.590 -5.889 7.962 1.00 97.69 84 LEU A N 1
ATOM 671 C CA . LEU A 1 84 ? -7.549 -5.981 9.425 1.00 97.69 84 LEU A CA 1
ATOM 672 C C . LEU A 1 84 ? -8.017 -4.680 10.093 1.00 97.69 84 LEU A C 1
ATOM 674 O O . LEU A 1 84 ? -8.785 -4.721 11.051 1.00 97.69 84 LEU A O 1
ATOM 678 N N . LEU A 1 85 ? -7.593 -3.521 9.579 1.00 97.50 85 LEU A N 1
ATOM 679 C CA . LEU A 1 85 ? -8.070 -2.224 10.060 1.00 97.50 85 LEU A CA 1
ATOM 680 C C . LEU A 1 85 ? -9.574 -2.044 9.800 1.00 97.50 85 LEU A C 1
ATOM 682 O O . LEU A 1 85 ? -10.294 -1.567 10.677 1.00 97.50 85 LEU A O 1
ATOM 686 N N . ALA A 1 86 ? -10.060 -2.441 8.622 1.00 95.69 86 ALA A N 1
ATOM 687 C CA . ALA A 1 86 ? -11.476 -2.361 8.280 1.00 95.69 86 ALA A CA 1
ATOM 688 C C . ALA A 1 86 ? -12.336 -3.183 9.250 1.00 95.69 86 ALA A C 1
ATOM 690 O O . ALA A 1 86 ? -13.345 -2.671 9.729 1.00 95.69 86 ALA A O 1
ATOM 691 N N . ASP A 1 87 ? -11.904 -4.390 9.625 1.00 95.50 87 ASP A N 1
ATOM 692 C CA . ASP A 1 87 ? -12.602 -5.228 10.609 1.00 95.50 87 ASP A CA 1
ATOM 693 C C . ASP A 1 87 ? -12.696 -4.560 11.990 1.00 95.50 87 ASP A C 1
ATOM 695 O O . ASP A 1 87 ? -13.702 -4.709 12.685 1.00 95.50 87 ASP A O 1
ATOM 699 N N . LYS A 1 88 ? -11.686 -3.769 12.384 1.00 94.69 88 LYS A N 1
ATOM 700 C CA . LYS A 1 88 ? -11.708 -2.994 13.639 1.00 94.69 88 LYS A CA 1
ATOM 701 C C . LYS A 1 88 ? -12.636 -1.787 13.584 1.00 94.69 88 LYS A C 1
ATOM 703 O O . LYS A 1 88 ? -13.238 -1.438 14.597 1.00 94.69 88 LYS A O 1
ATOM 708 N N . ILE A 1 89 ? -12.746 -1.141 12.425 1.00 93.19 89 ILE A N 1
ATOM 709 C CA . ILE A 1 89 ? -13.577 0.058 12.248 1.00 93.19 89 ILE A CA 1
ATOM 710 C C . ILE A 1 89 ? -15.045 -0.318 12.011 1.00 93.19 89 ILE A C 1
ATOM 712 O O . ILE A 1 89 ? -15.942 0.406 12.441 1.00 93.19 89 ILE A O 1
ATOM 716 N N . LYS A 1 90 ? -15.305 -1.465 11.373 1.00 93.06 90 LYS A N 1
ATOM 717 C CA . LYS A 1 90 ? -16.634 -1.917 10.948 1.00 93.06 90 LYS A CA 1
ATOM 718 C C . LYS A 1 90 ? -17.721 -1.821 12.034 1.00 93.06 90 LYS A C 1
ATOM 720 O O . LYS A 1 90 ? -18.774 -1.279 11.711 1.00 93.06 90 LYS A O 1
ATOM 725 N N . PRO A 1 91 ? -17.513 -2.232 13.303 1.00 92.06 91 PRO A N 1
ATOM 726 C CA . PRO A 1 91 ? -18.541 -2.088 14.338 1.00 92.06 91 PRO A CA 1
ATOM 727 C C . PRO A 1 91 ? -18.993 -0.636 14.541 1.00 92.06 91 PRO A C 1
ATOM 729 O O . PRO A 1 91 ? -20.184 -0.367 14.666 1.00 92.06 91 PRO A O 1
ATOM 732 N N . LYS A 1 92 ? -18.052 0.317 14.490 1.00 90.06 92 LYS A N 1
ATOM 733 C CA . LYS A 1 92 ? -18.349 1.746 14.634 1.00 90.06 92 LYS A CA 1
ATOM 734 C C . LYS A 1 92 ? -19.097 2.323 13.435 1.00 90.06 92 LYS A C 1
ATOM 736 O O . LYS A 1 92 ? -19.833 3.285 13.600 1.00 90.06 92 LYS A O 1
ATOM 741 N N . ILE A 1 93 ? -18.946 1.743 12.244 1.00 90.12 93 ILE A N 1
ATOM 742 C CA . ILE A 1 93 ? -19.692 2.173 11.049 1.00 90.12 93 ILE A CA 1
ATOM 743 C C . ILE A 1 93 ? -21.194 1.947 11.248 1.00 90.12 93 ILE A C 1
ATOM 745 O O . ILE A 1 93 ? -21.979 2.835 10.926 1.00 90.12 93 ILE A O 1
ATOM 749 N N . TYR A 1 94 ? -21.580 0.798 11.806 1.00 89.19 94 TYR A N 1
ATOM 750 C CA . TYR A 1 94 ? -22.982 0.498 12.108 1.00 89.19 94 TYR A CA 1
ATOM 751 C C . TYR A 1 94 ? -23.477 1.256 13.342 1.00 89.19 94 TYR A C 1
ATOM 753 O O . TYR A 1 94 ? -24.569 1.808 1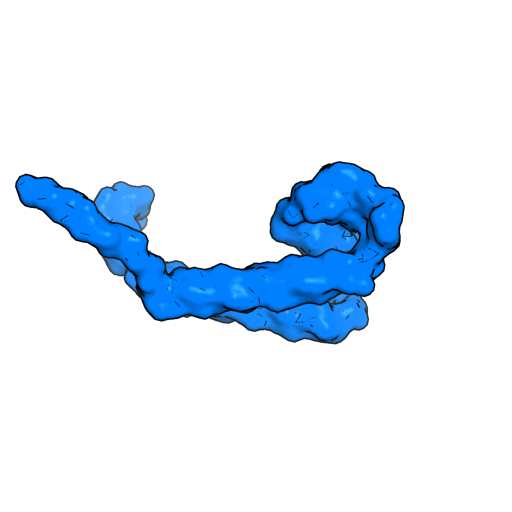3.308 1.00 89.19 94 TYR A O 1
ATOM 761 N N . GLU A 1 95 ? -22.658 1.358 14.397 1.00 91.69 95 GLU A N 1
ATOM 762 C CA . GLU A 1 95 ? -23.002 2.123 15.609 1.00 91.69 95 GLU A CA 1
ATOM 763 C C . GLU A 1 95 ? -23.306 3.596 15.304 1.00 91.69 95 GLU A C 1
ATOM 765 O O . GLU A 1 95 ? -24.214 4.174 15.891 1.00 91.69 95 GLU A O 1
ATOM 770 N N . TYR A 1 96 ? -22.560 4.200 14.375 1.00 92.06 96 TYR A N 1
ATOM 771 C CA . TYR A 1 96 ? -22.768 5.583 13.944 1.00 92.06 96 TYR A CA 1
ATOM 772 C C . TYR A 1 96 ? -23.670 5.712 12.708 1.00 92.06 96 TYR A C 1
ATOM 774 O O . TYR A 1 96 ? -23.719 6.786 12.112 1.00 92.06 96 TYR A O 1
ATOM 782 N N . GLU A 1 97 ? -24.349 4.635 12.303 1.00 87.94 97 GLU A N 1
ATOM 783 C CA . GLU A 1 97 ? -25.318 4.61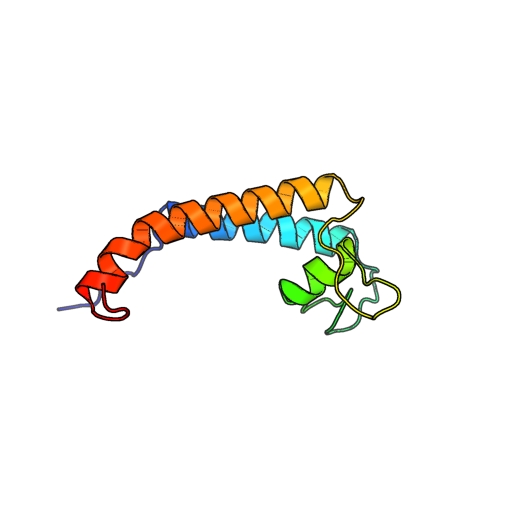8 11.197 1.00 87.94 97 GLU A CA 1
ATOM 784 C C . GLU A 1 97 ? -24.763 5.117 9.847 1.00 87.94 97 GLU A C 1
ATOM 786 O O . GLU A 1 97 ? -25.508 5.558 8.970 1.00 87.94 97 GLU A O 1
ATOM 791 N N . PHE A 1 98 ? -23.447 5.011 9.630 1.00 87.31 98 PHE A N 1
ATOM 792 C CA . PHE A 1 98 ? -22.841 5.305 8.327 1.00 87.31 98 PHE A CA 1
ATOM 793 C C . PHE A 1 98 ? -23.315 4.318 7.249 1.00 87.31 98 PHE A C 1
ATOM 795 O O . PHE A 1 98 ? -23.351 4.669 6.070 1.00 87.31 98 PHE A O 1
ATOM 802 N N . LEU A 1 99 ? -23.676 3.093 7.647 1.00 84.31 99 LEU A N 1
ATOM 803 C CA . LEU A 1 99 ? -24.320 2.077 6.816 1.00 84.31 99 LEU A CA 1
ATOM 804 C C . LEU A 1 99 ? -25.485 1.447 7.590 1.00 84.31 99 LEU A C 1
ATOM 806 O O . LEU A 1 99 ? -25.419 1.316 8.811 1.00 84.31 99 LEU A O 1
ATOM 810 N N . LYS A 1 100 ? -26.533 1.037 6.868 1.00 75.00 100 LYS A N 1
ATOM 811 C CA . LYS A 1 100 ? -27.637 0.230 7.414 1.00 75.00 100 LYS A CA 1
ATOM 812 C C . LYS A 1 100 ? -27.278 -1.258 7.327 1.00 75.00 100 LYS A C 1
ATOM 814 O O . LYS A 1 100 ? -26.531 -1.634 6.421 1.00 75.00 100 LYS A O 1
ATOM 819 N N . GLU A 1 101 ? -27.769 -2.054 8.277 1.00 67.94 101 GLU A N 1
ATOM 820 C CA . GLU A 1 101 ? -27.625 -3.523 8.285 1.00 67.94 101 GLU A CA 1
ATOM 821 C C . GLU A 1 101 ? -28.248 -4.195 7.055 1.00 67.94 101 GLU A C 1
ATOM 823 O O . GLU A 1 101 ? -29.307 -3.718 6.579 1.00 67.94 101 GLU A O 1
#

Radius of gyration: 17.22 Å; chains: 1; bounding box: 43×29×53 Å

Sequence (101 aa):
EGLGVRIFSQEATVVFDAGRELWKYYHNTIPQQAPPSGVGGINASLYDIREYFQGRNDKGRMNARSNDEKYSELISELRNKLNLLADKIKPKIYEYEFLKE

pLDDT: mean 93.86, std 8.8, range [46.62, 98.75]

Secondary structure (DSSP, 8-state):
---------HHHHHHHHHHHHHHHHHHHHS-TT--SSSTT-TT--HHHHHHHHH-B-TTSPBPS--S-HHHHHHHHHHHHHHHHHHHHHHHHHHHTTSS--

Foldseek 3Di:
DDPPDDDDDPLRVQLVVLVVVLLVVLVVPADPPADCEAASHPVYDPVSSQCNFQPADPVRHGHPDGPPPVNRVSVVSSVVSVVVVCVVCVVVCVVVPVDDD